Protein AF-A0A831P2I8-F1 (afdb_monomer_lite)

Foldseek 3Di:
DPPVQPLAPVPDDLVPDLQAVCVVPQVSLVVQCVVVVHDSVPSHDPGCVVVPSDDVPPVVVVDPPPDPPDDAQKDKAKAKAWFFPPDDPVLLFVLLQVQLVVDPQWDPVVPKDKDQPDDDPGTGIIIIIIMGNHPVCNVVSNVSSVVSSVVSCVVVVTDGTDDDDDDDDDDDPPPPPDD

pLDDT: mean 77.18, std 16.15, range [36.84, 94.88]

Radius of gyration: 32.89 Å; chains: 1; bounding box: 74×51×95 Å

Secondary structure (DSSP, 8-state):
--GGG---TTSS-GGG-HHHHTTT-HHHHHHHHHHHT--TTTSS--TGGGGTT--S-HHHHSS----SSSS-S-EEEEEEEEE-TTS-HHHHHHHHHHHHHTSTTB-SSSPPEEEEEEE-SS-EEEEEEEEES-GGGHHHHHHHHHHHHHHHHHHTT-PPPP-----------------

Structure (mmCIF, N/CA/C/O backbone):
data_AF-A0A831P2I8-F1
#
_entry.id   AF-A0A831P2I8-F1
#
loop_
_atom_site.group_PDB
_atom_site.id
_atom_site.type_symbol
_atom_site.label_atom_id
_atom_site.label_alt_id
_atom_site.label_comp_id
_atom_site.label_asym_id
_atom_site.label_entity_id
_atom_site.label_seq_id
_atom_site.pdbx_PDB_ins_code
_atom_site.Cartn_x
_atom_site.Cartn_y
_atom_site.Cartn_z
_atom_site.occupancy
_atom_site.B_iso_or_equiv
_atom_site.auth_seq_id
_atom_site.auth_comp_id
_atom_site.auth_asym_id
_atom_site.auth_atom_id
_atom_site.pdbx_PDB_model_num
ATOM 1 N N . MET A 1 1 ? 28.952 4.781 -34.053 1.00 45.41 1 MET A N 1
ATOM 2 C CA . MET A 1 1 ? 29.489 5.495 -32.873 1.00 45.41 1 MET A CA 1
ATOM 3 C C . MET A 1 1 ? 29.737 4.460 -31.783 1.00 45.41 1 MET A C 1
ATOM 5 O O . MET A 1 1 ? 28.776 3.875 -31.303 1.00 45.41 1 MET A O 1
ATOM 9 N N . ASN A 1 2 ? 30.998 4.122 -31.490 1.00 36.84 2 ASN A N 1
ATOM 10 C CA . ASN A 1 2 ? 31.327 3.097 -30.494 1.00 36.84 2 ASN A CA 1
ATOM 11 C C . ASN A 1 2 ? 31.387 3.745 -29.104 1.00 36.84 2 ASN A C 1
ATOM 13 O O . ASN A 1 2 ? 32.352 4.432 -28.773 1.00 36.84 2 ASN A O 1
ATOM 17 N N . TYR A 1 3 ? 30.332 3.550 -28.315 1.00 42.53 3 TYR A N 1
ATOM 18 C CA . TYR A 1 3 ? 30.180 4.194 -27.011 1.00 42.53 3 TYR A CA 1
ATOM 19 C C . TYR A 1 3 ? 31.225 3.751 -25.974 1.00 42.53 3 TYR A C 1
ATOM 21 O O . TYR A 1 3 ? 31.453 4.473 -25.010 1.00 42.53 3 TYR A O 1
ATOM 29 N N . LEU A 1 4 ? 31.908 2.619 -26.190 1.00 38.75 4 LEU A N 1
A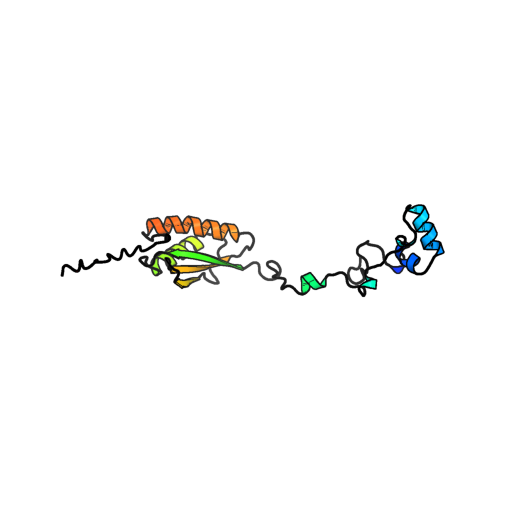TOM 30 C CA . LEU A 1 4 ? 32.943 2.096 -25.287 1.00 38.75 4 LEU A CA 1
ATOM 31 C C . LEU A 1 4 ? 34.273 2.867 -25.360 1.00 38.75 4 LEU A C 1
ATOM 33 O O . LEU A 1 4 ? 35.107 2.728 -24.471 1.00 38.75 4 LEU A O 1
ATOM 37 N N . HIS A 1 5 ? 34.471 3.689 -26.394 1.00 44.78 5 HIS A N 1
ATOM 38 C CA . HIS A 1 5 ? 35.691 4.484 -26.588 1.00 44.78 5 HIS A CA 1
ATOM 39 C C . HIS A 1 5 ? 35.430 5.999 -26.623 1.00 44.78 5 HIS A C 1
ATOM 41 O O . HIS A 1 5 ? 36.313 6.776 -26.994 1.00 44.78 5 HIS A O 1
ATOM 47 N N . LEU A 1 6 ? 34.232 6.443 -26.226 1.00 48.06 6 LEU A N 1
ATOM 48 C CA . LEU A 1 6 ? 33.929 7.865 -26.061 1.00 48.06 6 LEU A CA 1
ATOM 49 C C . LEU A 1 6 ? 34.751 8.427 -24.898 1.00 48.06 6 LEU A C 1
ATOM 51 O O . LEU A 1 6 ? 34.505 8.122 -23.736 1.00 48.06 6 LEU A O 1
ATOM 55 N N . THR A 1 7 ? 35.740 9.256 -25.223 1.00 49.84 7 THR A N 1
ATOM 56 C CA . THR A 1 7 ? 36.643 9.876 -24.239 1.00 49.84 7 THR A CA 1
ATOM 57 C C . THR A 1 7 ? 36.356 11.361 -24.007 1.00 49.84 7 THR A C 1
ATOM 59 O O . THR A 1 7 ? 37.069 11.998 -23.230 1.00 49.84 7 THR A O 1
ATOM 62 N N . SER A 1 8 ? 35.314 11.928 -24.634 1.00 52.47 8 SER A N 1
ATOM 63 C CA . SER A 1 8 ? 34.944 13.336 -24.454 1.00 52.47 8 SER A CA 1
ATOM 64 C C . SER A 1 8 ? 33.423 13.585 -24.556 1.00 52.47 8 SER A C 1
ATOM 66 O O . SER A 1 8 ? 32.740 12.945 -25.358 1.00 52.47 8 SER A O 1
ATOM 68 N N . PRO A 1 9 ? 32.874 14.536 -23.773 1.00 55.00 9 PRO A N 1
ATOM 69 C CA . PRO A 1 9 ? 31.469 14.952 -23.858 1.00 55.00 9 PRO A CA 1
ATOM 70 C C . PRO A 1 9 ? 31.169 15.840 -25.079 1.00 55.00 9 PRO A C 1
ATOM 72 O O . PRO A 1 9 ? 30.007 16.069 -25.395 1.00 55.00 9 PRO A O 1
ATOM 75 N N . CYS A 1 10 ? 32.197 16.344 -25.772 1.00 60.03 10 CYS A N 1
ATOM 76 C CA . CYS A 1 10 ? 32.067 17.255 -26.913 1.00 60.03 10 CYS A CA 1
ATOM 77 C C . CYS A 1 10 ? 31.973 16.548 -28.278 1.00 60.03 10 CYS A C 1
ATOM 79 O O . CYS A 1 10 ? 31.899 17.221 -29.302 1.00 60.03 10 CYS A O 1
ATOM 81 N N . GLY A 1 11 ? 31.968 15.209 -28.312 1.00 59.56 11 GLY A N 1
ATOM 82 C CA . GLY A 1 11 ? 31.702 14.429 -29.527 1.00 59.56 11 GLY A CA 1
ATOM 83 C C . GLY A 1 11 ? 32.874 14.295 -30.509 1.00 59.56 11 GLY A C 1
ATOM 84 O O . GLY A 1 11 ? 32.703 13.664 -31.549 1.00 59.56 11 GLY A O 1
ATOM 85 N N . LEU A 1 12 ? 34.054 14.829 -30.177 1.00 61.38 12 LEU A N 1
ATOM 86 C CA . LEU A 1 12 ? 35.298 14.662 -30.941 1.00 61.38 12 LEU A CA 1
ATOM 87 C C . LEU A 1 12 ? 36.290 13.792 -30.165 1.00 61.38 12 LEU A C 1
ATOM 89 O O . LEU A 1 12 ? 36.412 13.913 -28.942 1.00 61.38 12 LEU A O 1
ATOM 93 N N . ASP A 1 13 ? 37.029 12.932 -30.859 1.00 62.84 13 ASP A N 1
ATOM 94 C CA . ASP A 1 13 ? 38.133 12.210 -30.240 1.00 62.84 13 ASP A CA 1
ATOM 95 C C . ASP A 1 13 ? 39.225 13.203 -29.807 1.00 62.84 13 ASP A C 1
ATOM 97 O O . ASP A 1 13 ? 39.569 14.143 -30.525 1.00 62.84 13 ASP A O 1
ATOM 101 N N . CYS A 1 14 ? 39.760 13.031 -28.595 1.00 65.19 14 CYS A N 1
ATOM 102 C CA . CYS A 1 14 ? 40.733 13.980 -28.045 1.00 65.19 14 CYS A CA 1
ATOM 103 C C . CYS A 1 14 ? 41.994 14.106 -28.917 1.00 65.19 14 CYS A C 1
ATOM 105 O O . CYS A 1 14 ? 42.621 15.159 -28.909 1.00 65.19 14 CYS A O 1
ATOM 107 N N . PHE A 1 15 ? 42.357 13.063 -29.669 1.00 62.84 15 PHE A N 1
ATOM 108 C CA . PHE A 1 15 ? 43.557 13.038 -30.508 1.00 62.84 15 PHE A CA 1
ATOM 109 C C . PHE A 1 15 ? 43.453 13.949 -31.735 1.00 62.84 15 PHE A C 1
ATOM 111 O O . PHE A 1 15 ? 44.468 14.501 -32.146 1.00 62.84 15 PHE A O 1
ATOM 118 N N . ASN A 1 16 ? 42.247 14.181 -32.254 1.00 68.19 16 ASN A N 1
ATOM 119 C CA . ASN A 1 16 ? 42.006 15.111 -33.358 1.00 68.19 16 ASN A CA 1
ATOM 120 C C . ASN A 1 16 ? 41.476 16.482 -32.917 1.00 68.19 16 ASN A C 1
ATOM 122 O O . ASN A 1 16 ? 41.214 17.338 -33.760 1.00 68.19 16 ASN A O 1
ATOM 126 N N . CYS A 1 17 ? 41.291 16.728 -31.617 1.00 71.62 17 CYS A N 1
ATOM 127 C CA . CYS A 1 17 ? 40.730 17.989 -31.140 1.00 71.62 17 CYS A CA 1
ATOM 128 C C . CYS A 1 17 ? 41.794 19.109 -31.112 1.00 71.62 17 CYS A C 1
ATOM 130 O O . CYS A 1 17 ? 42.733 19.028 -30.311 1.00 71.62 17 CYS A O 1
ATOM 132 N N . PRO A 1 18 ? 41.625 20.214 -31.870 1.00 72.12 18 PRO A N 1
ATOM 133 C CA . PRO A 1 18 ? 42.587 21.322 -31.880 1.00 72.12 18 PRO A CA 1
ATOM 134 C C . PRO A 1 18 ? 42.777 21.961 -30.499 1.00 72.12 18 PRO A C 1
ATOM 136 O O . PRO A 1 18 ? 43.890 22.317 -30.126 1.00 72.12 18 PRO A O 1
ATOM 139 N N . MET A 1 19 ? 41.705 22.034 -29.700 1.00 73.44 19 MET A N 1
ATOM 140 C CA . MET A 1 19 ? 41.747 22.570 -28.334 1.00 73.44 19 MET A CA 1
ATOM 141 C C . MET A 1 19 ? 42.546 21.678 -27.374 1.00 73.44 19 MET A C 1
ATOM 143 O O . MET A 1 19 ? 43.135 22.187 -26.424 1.00 73.44 19 MET A O 1
ATOM 147 N N . TYR A 1 20 ? 42.568 20.357 -27.585 1.00 73.69 20 TYR A N 1
ATOM 148 C CA . TYR A 1 20 ? 43.373 19.434 -26.776 1.00 73.69 20 TYR A CA 1
ATOM 149 C C . TYR A 1 20 ? 44.845 19.470 -27.191 1.00 73.69 20 TYR A C 1
ATOM 151 O O . TYR A 1 20 ? 45.721 19.592 -26.336 1.00 73.69 20 TYR A O 1
ATOM 159 N N . LEU A 1 21 ? 45.120 19.422 -28.498 1.00 75.56 21 LEU A N 1
ATOM 160 C CA . LEU A 1 21 ? 46.481 19.474 -29.043 1.00 75.56 21 LEU A CA 1
ATOM 161 C C . LEU A 1 21 ? 47.195 20.783 -28.687 1.00 75.56 21 LEU A C 1
ATOM 163 O O . LEU A 1 21 ? 48.394 20.784 -28.409 1.00 75.56 21 LEU A O 1
ATOM 167 N N . ALA A 1 22 ? 46.433 21.872 -28.560 1.00 78.31 22 ALA A N 1
ATOM 168 C CA . ALA A 1 22 ? 46.926 23.149 -28.067 1.00 78.31 22 ALA A CA 1
ATOM 169 C C . ALA A 1 22 ? 47.570 23.042 -26.671 1.00 78.31 22 ALA A C 1
ATOM 171 O O . ALA A 1 22 ? 48.408 23.864 -26.331 1.00 78.31 22 ALA A O 1
ATOM 172 N N . LYS A 1 23 ? 47.287 22.011 -25.855 1.00 75.06 23 LYS A N 1
ATOM 173 C CA . LYS A 1 23 ? 47.968 21.828 -24.560 1.00 75.06 23 LYS A CA 1
ATOM 174 C C . LYS A 1 23 ? 49.499 21.755 -24.688 1.00 75.06 23 LYS A C 1
ATOM 176 O O . LYS A 1 23 ? 50.210 22.261 -23.817 1.00 75.06 23 LYS A O 1
ATOM 181 N N . ASN A 1 24 ? 49.987 21.129 -25.754 1.00 76.44 24 ASN A N 1
ATOM 182 C CA . ASN A 1 24 ? 51.413 20.879 -25.964 1.00 76.44 24 ASN A CA 1
ATOM 183 C C . ASN A 1 24 ? 52.016 21.771 -27.063 1.00 76.44 24 ASN A C 1
ATOM 185 O O . ASN A 1 24 ? 53.234 21.820 -27.186 1.00 76.44 24 ASN A O 1
ATOM 189 N N . ASP A 1 25 ? 51.186 22.488 -27.829 1.00 82.69 25 ASP A N 1
ATOM 190 C CA . ASP A 1 25 ? 51.614 23.356 -28.930 1.00 82.69 25 ASP A CA 1
ATOM 191 C C . ASP A 1 25 ? 51.201 24.819 -28.685 1.00 82.69 25 ASP A C 1
ATOM 193 O O . ASP A 1 25 ? 50.030 25.207 -28.760 1.00 82.69 25 ASP A O 1
ATOM 197 N N . GLU A 1 26 ? 52.195 25.657 -28.392 1.00 82.56 26 GLU A N 1
ATOM 198 C CA . GLU A 1 26 ? 52.012 27.077 -28.095 1.00 82.56 26 GLU A CA 1
ATOM 199 C C . GLU A 1 26 ? 51.658 27.927 -29.330 1.00 82.56 26 GLU A C 1
ATOM 201 O O . GLU A 1 26 ? 50.952 28.942 -29.212 1.00 82.56 26 GLU A O 1
ATOM 206 N N . ALA A 1 27 ? 52.087 27.505 -30.522 1.00 84.19 27 ALA A N 1
ATOM 207 C CA . ALA A 1 27 ? 51.730 28.170 -31.770 1.00 84.19 27 ALA A CA 1
ATOM 208 C C . ALA A 1 27 ? 50.249 27.933 -32.090 1.00 84.19 27 ALA A C 1
ATOM 210 O O . ALA A 1 27 ? 49.534 28.864 -32.477 1.00 84.19 27 ALA A O 1
ATOM 211 N N . LEU A 1 28 ? 49.764 26.712 -31.843 1.00 81.12 28 LEU A N 1
ATOM 212 C CA . LEU A 1 28 ? 48.355 26.365 -31.997 1.00 81.12 28 LEU A CA 1
ATOM 213 C C . LEU A 1 28 ? 47.470 27.114 -30.983 1.00 81.12 28 LEU A C 1
ATOM 215 O O . LEU A 1 28 ? 46.444 27.669 -31.376 1.00 81.12 28 LEU A O 1
ATOM 219 N N . ARG A 1 29 ? 47.904 27.239 -29.717 1.00 80.56 29 ARG A N 1
ATOM 220 C CA . ARG A 1 29 ? 47.219 28.068 -28.696 1.00 80.56 29 ARG A CA 1
ATOM 221 C C . ARG A 1 29 ? 47.036 29.511 -29.138 1.00 80.56 29 ARG A C 1
ATOM 223 O O . ARG A 1 29 ? 45.957 30.070 -28.984 1.00 80.56 29 ARG A O 1
ATOM 230 N N . SER A 1 30 ? 48.092 30.112 -29.679 1.00 82.81 30 SER A N 1
ATOM 231 C CA . SER A 1 30 ? 48.081 31.523 -30.079 1.00 82.81 30 SER A CA 1
ATOM 232 C C . SER A 1 30 ? 47.124 31.765 -31.251 1.00 82.81 30 SER A C 1
ATOM 234 O O . SER A 1 30 ? 46.371 32.736 -31.234 1.00 82.81 30 SER A O 1
ATOM 236 N N . LYS A 1 31 ? 47.083 30.843 -32.224 1.00 84.75 31 LYS A N 1
ATOM 237 C CA . LYS A 1 31 ? 46.131 30.896 -33.348 1.00 84.75 31 LYS A CA 1
ATOM 238 C C . LYS A 1 31 ? 44.681 30.738 -32.890 1.00 84.75 31 LYS A C 1
ATOM 240 O O . LYS A 1 31 ? 43.811 31.470 -33.345 1.00 84.75 31 LYS A O 1
ATOM 245 N N . ILE A 1 32 ? 44.419 29.805 -31.978 1.00 78.94 32 ILE A N 1
ATOM 246 C CA . ILE A 1 32 ? 43.077 29.576 -31.426 1.00 78.94 32 ILE A CA 1
ATOM 247 C C . ILE A 1 32 ? 42.608 30.787 -30.611 1.00 78.94 32 ILE A C 1
ATOM 249 O O . ILE A 1 32 ? 41.476 31.231 -30.787 1.00 78.94 32 ILE A O 1
ATOM 253 N N . ALA A 1 33 ? 43.480 31.344 -29.767 1.00 82.81 33 ALA A N 1
ATOM 254 C CA . ALA A 1 33 ? 43.198 32.533 -28.966 1.00 82.81 33 ALA A CA 1
ATOM 255 C C . ALA A 1 33 ? 42.800 33.730 -29.842 1.00 82.81 33 ALA A C 1
ATOM 257 O O . ALA A 1 33 ? 41.790 34.379 -29.581 1.00 82.81 33 ALA A O 1
ATOM 258 N N . GLN A 1 34 ? 43.548 33.972 -30.925 1.00 82.56 34 GLN A N 1
ATOM 259 C CA . GLN A 1 34 ? 43.246 35.034 -31.888 1.00 82.56 34 GLN A CA 1
ATOM 260 C C . GLN A 1 34 ? 41.935 34.784 -32.640 1.00 82.56 34 GLN A C 1
ATOM 262 O O . GLN A 1 34 ? 41.118 35.694 -32.746 1.00 82.56 34 GLN A O 1
ATOM 267 N N . ASN A 1 35 ? 41.704 33.557 -33.117 1.00 83.25 35 ASN A N 1
ATOM 268 C CA . ASN A 1 35 ? 40.504 33.221 -33.888 1.00 83.25 35 ASN A CA 1
ATOM 269 C C . ASN A 1 35 ? 39.213 33.282 -33.059 1.00 83.25 35 ASN A C 1
ATOM 271 O O . ASN A 1 35 ? 38.160 33.607 -33.597 1.00 83.25 35 ASN A O 1
ATOM 275 N N . LEU A 1 36 ? 39.282 32.944 -31.769 1.00 75.75 36 LEU A N 1
ATOM 276 C CA . LEU A 1 36 ? 38.125 32.915 -30.868 1.00 75.75 36 LEU A CA 1
ATOM 277 C C . LEU A 1 36 ? 37.999 34.173 -29.994 1.00 75.75 36 LEU A C 1
ATOM 279 O O . LEU A 1 36 ? 37.021 34.295 -29.263 1.00 75.75 36 LEU A O 1
ATOM 283 N N . GLY A 1 37 ? 38.968 35.095 -30.044 1.00 75.06 37 GLY A N 1
ATOM 284 C CA . GLY A 1 37 ? 38.969 36.315 -29.228 1.00 75.06 37 GLY A CA 1
ATOM 285 C C . GLY A 1 37 ? 39.061 36.053 -27.720 1.00 75.06 37 GLY A C 1
ATOM 286 O O . GLY A 1 37 ? 38.584 36.857 -26.923 1.00 75.06 37 GLY A O 1
ATOM 287 N N . ILE A 1 38 ? 39.644 34.921 -27.322 1.00 78.06 38 ILE A N 1
ATOM 288 C CA . ILE A 1 38 ? 39.798 34.501 -25.923 1.00 78.06 38 ILE A CA 1
ATOM 289 C C . ILE A 1 38 ? 41.259 34.638 -25.485 1.00 78.06 38 ILE A C 1
ATOM 291 O O . ILE A 1 38 ? 42.164 34.508 -26.314 1.00 78.06 38 ILE A O 1
ATOM 295 N N . PRO A 1 39 ? 41.530 34.880 -24.193 1.00 77.69 39 PRO A N 1
ATOM 296 C CA . PRO A 1 39 ? 42.900 34.987 -23.716 1.00 77.69 39 PRO A CA 1
ATOM 297 C C . PRO A 1 39 ? 43.632 33.632 -23.828 1.00 77.69 39 PRO A C 1
ATOM 299 O O . PRO A 1 39 ? 43.028 32.554 -23.797 1.00 77.69 39 PRO A O 1
ATOM 302 N N . LYS A 1 40 ? 44.956 33.685 -24.041 1.00 76.12 40 LYS A N 1
ATOM 303 C CA . LYS A 1 40 ? 45.802 32.526 -24.409 1.00 76.12 40 LYS A CA 1
ATOM 304 C C . LYS A 1 40 ? 45.782 31.405 -23.360 1.00 76.12 40 LYS A C 1
ATOM 306 O O . LYS A 1 40 ? 45.938 30.233 -23.697 1.00 76.12 40 LYS A O 1
ATOM 311 N N . ASP A 1 41 ? 45.570 31.762 -22.103 1.00 75.69 41 ASP A N 1
ATOM 312 C CA . ASP A 1 41 ? 45.431 30.872 -20.950 1.00 75.69 41 ASP A CA 1
ATOM 313 C C . ASP A 1 41 ? 44.133 30.044 -20.971 1.00 75.69 41 ASP A C 1
ATOM 315 O O . ASP A 1 41 ? 44.124 28.916 -20.474 1.00 75.69 41 ASP A O 1
ATOM 319 N N . ALA A 1 42 ? 43.073 30.557 -21.602 1.00 72.81 42 ALA A N 1
ATOM 320 C CA . ALA A 1 42 ? 41.795 29.871 -21.799 1.00 72.81 42 ALA A CA 1
ATOM 321 C C . ALA A 1 42 ? 41.701 29.115 -23.143 1.00 72.81 42 ALA A C 1
ATOM 323 O O . ALA A 1 42 ? 40.774 28.333 -23.354 1.00 72.81 42 ALA A O 1
ATOM 324 N N . ALA A 1 43 ? 42.668 29.302 -24.048 1.00 74.19 43 ALA A N 1
ATOM 325 C CA . ALA A 1 43 ? 42.662 28.772 -25.417 1.00 74.19 43 ALA A CA 1
ATOM 326 C C . ALA A 1 43 ? 43.104 27.297 -25.545 1.00 74.19 43 ALA A C 1
ATOM 328 O O . ALA A 1 43 ? 43.660 26.888 -26.566 1.00 74.19 43 ALA A O 1
ATOM 329 N N . TRP A 1 44 ? 42.891 26.485 -24.507 1.00 73.00 44 TRP A N 1
ATOM 330 C CA . TRP A 1 44 ? 43.183 25.051 -24.522 1.00 73.00 44 TRP A CA 1
ATOM 331 C C . TRP A 1 44 ? 42.217 24.269 -23.628 1.00 73.00 44 TRP A C 1
ATOM 333 O O . TRP A 1 44 ? 41.727 24.749 -22.607 1.00 73.00 44 TRP A O 1
ATOM 343 N N . CYS A 1 45 ? 41.923 23.036 -24.030 1.00 71.44 45 CYS A N 1
ATOM 344 C CA . CYS A 1 45 ? 41.033 22.149 -23.302 1.00 71.44 45 CYS A CA 1
ATOM 345 C C . CYS A 1 45 ? 41.761 21.547 -22.094 1.00 71.44 45 CYS A C 1
ATOM 347 O O . CYS A 1 45 ? 42.765 20.850 -22.245 1.00 71.44 45 CYS A O 1
ATOM 349 N N . LYS A 1 46 ? 41.202 21.750 -20.899 1.00 65.38 46 LYS A N 1
ATOM 350 C CA . LYS A 1 46 ? 41.641 21.076 -19.665 1.00 65.38 46 LYS A CA 1
ATOM 351 C C . LYS A 1 46 ? 41.292 19.576 -19.654 1.00 65.38 46 LYS A C 1
ATOM 353 O O . LYS A 1 46 ? 42.006 18.767 -19.069 1.00 65.38 46 LYS A O 1
ATOM 358 N N . GLY A 1 47 ? 40.276 19.185 -20.431 1.00 65.12 47 GLY A N 1
ATOM 359 C CA . GLY A 1 47 ? 39.876 17.800 -20.699 1.00 65.12 47 GLY A CA 1
ATOM 360 C C . GLY A 1 47 ? 39.326 17.045 -19.482 1.00 65.12 47 GLY A 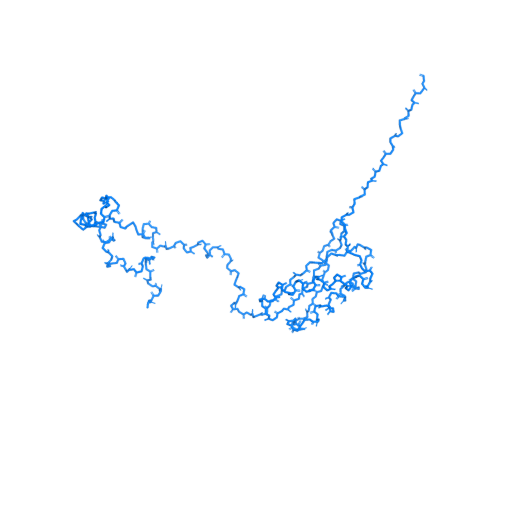C 1
ATOM 361 O O . GLY A 1 47 ? 39.553 17.410 -18.337 1.00 65.12 47 GLY A O 1
ATOM 362 N N . CYS A 1 48 ? 38.654 15.911 -19.713 1.00 56.19 48 CYS A N 1
ATOM 363 C CA . CYS A 1 48 ? 38.325 14.963 -18.636 1.00 56.19 48 CYS A CA 1
ATOM 364 C C . CYS A 1 48 ? 39.570 14.224 -18.100 1.00 56.19 48 CYS A C 1
ATOM 366 O O . CYS A 1 48 ? 39.497 13.568 -17.066 1.00 56.19 48 CYS A O 1
ATOM 368 N N . ARG A 1 49 ? 40.725 14.302 -18.783 1.00 50.62 49 ARG A N 1
ATOM 369 C CA . ARG A 1 49 ? 41.981 13.644 -18.366 1.00 50.62 49 ARG A CA 1
ATOM 370 C C . ARG A 1 49 ? 42.697 14.325 -17.204 1.00 50.62 49 ARG A C 1
ATOM 372 O O . ARG A 1 49 ? 43.432 13.639 -16.507 1.00 50.62 49 ARG A O 1
ATOM 379 N N . GLU A 1 50 ? 42.451 15.609 -16.946 1.00 49.62 50 GLU A N 1
ATOM 380 C CA . GLU A 1 50 ? 42.876 16.231 -15.681 1.00 49.62 50 GLU A CA 1
ATOM 381 C C . GLU A 1 50 ? 42.129 15.602 -14.481 1.00 49.62 50 GLU A C 1
ATOM 383 O O . GLU A 1 50 ? 42.648 15.560 -13.373 1.00 49.62 50 GLU A O 1
ATOM 388 N N . HIS A 1 51 ? 40.979 14.962 -14.745 1.00 51.88 51 HIS A N 1
ATOM 389 C CA . HIS A 1 51 ? 40.232 14.086 -13.834 1.00 51.88 51 HIS A CA 1
ATOM 390 C C . HIS A 1 51 ? 40.394 12.582 -14.156 1.00 51.88 51 HIS A C 1
ATOM 392 O O . HIS A 1 51 ? 39.480 11.786 -13.928 1.00 51.88 51 HIS A O 1
ATOM 398 N N . GLY A 1 52 ? 41.525 12.170 -14.743 1.00 53.78 52 GLY A N 1
ATOM 399 C CA . GLY A 1 52 ? 41.835 10.754 -14.993 1.00 53.78 52 GLY A CA 1
ATOM 400 C C . GLY A 1 52 ? 41.030 10.080 -16.112 1.00 53.78 52 GLY A C 1
ATOM 401 O O . GLY A 1 52 ? 41.023 8.859 -16.210 1.00 53.78 52 GLY A O 1
ATOM 402 N N . GLY A 1 53 ? 40.349 10.841 -16.974 1.00 52.78 53 GLY A N 1
ATOM 403 C CA . GLY A 1 53 ? 39.554 10.293 -18.080 1.00 52.78 53 GLY A CA 1
ATOM 404 C C . GLY A 1 53 ? 38.164 9.820 -17.657 1.00 52.78 53 GLY A C 1
ATOM 405 O O . GLY A 1 53 ? 37.425 9.273 -18.470 1.00 52.78 53 GLY A O 1
ATOM 406 N N . THR A 1 54 ? 37.784 10.067 -16.407 1.00 46.31 54 THR A N 1
ATOM 407 C CA . THR A 1 54 ? 36.464 9.741 -15.882 1.00 46.31 54 THR A CA 1
ATOM 408 C C . THR A 1 54 ? 35.504 10.901 -16.120 1.00 46.31 54 THR A C 1
ATOM 410 O O . THR A 1 54 ? 35.646 11.979 -15.546 1.00 46.31 54 THR A O 1
ATOM 413 N N . ILE A 1 55 ? 34.478 10.668 -16.940 1.00 50.69 55 ILE A N 1
ATOM 414 C CA . ILE A 1 55 ? 33.210 11.398 -16.814 1.00 50.69 55 ILE A CA 1
ATOM 415 C C . ILE A 1 55 ? 32.736 11.144 -15.370 1.00 50.69 55 ILE A C 1
ATOM 417 O O . ILE A 1 55 ? 32.880 10.003 -14.918 1.00 50.69 55 ILE A O 1
ATOM 421 N N . PRO A 1 56 ? 32.209 12.130 -14.617 1.00 45.41 56 PRO A N 1
ATOM 422 C CA . PRO A 1 56 ? 31.594 11.905 -13.306 1.00 45.41 56 PRO A CA 1
ATOM 423 C C . PRO A 1 56 ? 30.307 11.067 -13.450 1.00 45.41 56 PRO A C 1
ATOM 425 O O . PRO A 1 56 ? 29.192 11.516 -13.232 1.00 45.41 56 PRO A O 1
ATOM 428 N N . TYR A 1 57 ? 30.482 9.813 -13.852 1.00 49.44 57 TYR A N 1
ATOM 429 C CA . TYR A 1 57 ? 29.498 8.751 -13.990 1.00 49.44 57 TYR A CA 1
ATOM 430 C C . TYR A 1 57 ? 29.353 7.980 -12.664 1.00 49.44 57 TYR A C 1
ATOM 432 O O . TYR A 1 57 ? 28.382 7.262 -12.437 1.00 49.44 57 TYR A O 1
ATOM 440 N N . ASN A 1 58 ? 30.303 8.174 -11.741 1.00 50.84 58 ASN A N 1
ATOM 441 C CA . ASN A 1 58 ? 30.393 7.433 -10.486 1.00 50.84 58 ASN A CA 1
ATOM 442 C C . ASN A 1 58 ? 29.398 7.880 -9.403 1.00 50.84 58 ASN A C 1
ATOM 444 O O . ASN A 1 58 ? 29.177 7.138 -8.458 1.00 50.84 58 ASN A O 1
ATOM 448 N N . GLU A 1 59 ? 28.781 9.058 -9.501 1.00 53.81 59 GLU A N 1
ATOM 449 C CA . GLU A 1 59 ? 27.723 9.462 -8.555 1.00 53.81 59 GLU A CA 1
ATOM 450 C C . GLU A 1 59 ? 26.426 8.675 -8.781 1.00 53.81 59 GLU A C 1
ATOM 452 O O . GLU A 1 59 ? 25.756 8.294 -7.825 1.00 53.81 59 GLU A O 1
ATOM 457 N N . ILE A 1 60 ? 26.091 8.391 -10.043 1.00 53.38 60 ILE A N 1
ATOM 458 C CA . ILE A 1 60 ? 24.853 7.695 -10.412 1.00 53.38 60 ILE A CA 1
ATOM 459 C C . ILE A 1 60 ? 24.965 6.192 -10.113 1.00 53.38 60 ILE A C 1
ATOM 461 O O . ILE A 1 60 ? 23.997 5.604 -9.649 1.00 53.38 60 ILE A O 1
ATOM 465 N N . MET A 1 61 ? 26.146 5.585 -10.297 1.00 50.78 61 MET A N 1
ATOM 466 C CA . MET A 1 61 ? 26.397 4.170 -9.966 1.00 50.78 61 MET A CA 1
ATOM 467 C C . MET A 1 61 ? 26.662 3.888 -8.480 1.00 50.78 61 MET A C 1
ATOM 469 O O . MET A 1 61 ? 26.494 2.753 -8.047 1.00 50.78 61 MET A O 1
ATOM 473 N N . LYS A 1 62 ? 27.077 4.886 -7.686 1.00 51.00 62 LYS A N 1
ATOM 474 C CA . LYS A 1 62 ? 27.184 4.746 -6.218 1.00 51.00 62 LYS A CA 1
ATOM 475 C C . LYS A 1 62 ? 25.826 4.742 -5.522 1.00 51.00 62 LYS A C 1
ATOM 477 O O . LYS A 1 62 ? 25.745 4.395 -4.348 1.00 51.00 62 LYS A O 1
ATOM 482 N N . ARG A 1 63 ? 24.781 5.193 -6.214 1.00 50.97 63 ARG A N 1
ATOM 483 C CA . ARG A 1 63 ? 23.407 5.147 -5.727 1.00 50.97 63 ARG A CA 1
ATOM 484 C C . ARG A 1 63 ? 22.793 3.839 -6.191 1.00 50.97 63 ARG A C 1
ATOM 486 O O . ARG A 1 63 ? 23.018 3.420 -7.323 1.00 50.97 63 ARG A O 1
ATOM 493 N N . ASP A 1 64 ? 21.990 3.224 -5.334 1.00 51.53 64 ASP A N 1
ATOM 494 C CA . ASP A 1 64 ? 21.175 2.085 -5.736 1.00 51.53 64 ASP A CA 1
ATOM 495 C C . ASP A 1 64 ? 20.243 2.524 -6.873 1.00 51.53 64 ASP A C 1
ATOM 497 O O . ASP A 1 64 ? 19.269 3.254 -6.667 1.00 51.53 64 ASP A O 1
ATOM 501 N N . ILE A 1 65 ? 20.553 2.108 -8.101 1.00 57.62 65 ILE A N 1
ATOM 502 C CA . ILE A 1 65 ? 19.673 2.324 -9.248 1.00 57.62 65 ILE A CA 1
ATOM 503 C C . ILE A 1 65 ? 18.555 1.288 -9.141 1.00 57.62 65 ILE A C 1
ATOM 505 O O . ILE A 1 65 ? 18.673 0.156 -9.612 1.00 57.62 65 ILE A O 1
ATOM 509 N N . ILE A 1 66 ? 17.450 1.672 -8.500 1.00 57.03 66 ILE A N 1
ATOM 510 C CA . ILE A 1 66 ? 16.245 0.843 -8.442 1.00 57.03 66 ILE A CA 1
ATOM 511 C C . ILE A 1 66 ? 15.573 0.902 -9.815 1.00 57.03 66 ILE A C 1
ATOM 513 O O . ILE A 1 66 ? 14.844 1.836 -10.151 1.00 57.03 66 ILE A O 1
ATOM 517 N N . ASN A 1 67 ? 15.851 -0.102 -10.640 1.00 52.97 67 ASN A N 1
ATOM 518 C CA . ASN A 1 67 ? 15.278 -0.203 -11.968 1.00 52.97 67 ASN A CA 1
ATOM 519 C C . ASN A 1 67 ? 13.857 -0.781 -11.888 1.00 52.97 67 ASN A C 1
ATOM 521 O O . ASN A 1 67 ? 13.660 -1.982 -11.715 1.00 52.97 67 ASN A O 1
ATOM 525 N N . HIS A 1 68 ? 12.858 0.088 -12.023 1.00 54.09 68 HIS A N 1
ATOM 526 C CA . HIS A 1 68 ? 11.441 -0.278 -11.966 1.00 54.09 68 HIS A CA 1
ATOM 527 C C . HIS A 1 68 ? 10.899 -0.907 -13.265 1.00 54.09 68 HIS A C 1
ATOM 529 O O . HIS A 1 68 ? 9.709 -1.205 -13.336 1.00 54.09 68 HIS A O 1
ATOM 535 N N . THR A 1 69 ? 11.736 -1.093 -14.293 1.00 55.09 69 THR A N 1
ATOM 536 C CA . THR A 1 69 ? 11.276 -1.381 -15.666 1.00 55.09 69 THR A CA 1
ATOM 537 C C . THR A 1 69 ? 11.888 -2.606 -16.343 1.00 55.09 69 THR A C 1
ATOM 539 O O . THR A 1 69 ? 11.336 -3.055 -17.343 1.00 55.09 69 THR A O 1
ATOM 542 N N . THR A 1 70 ? 13.005 -3.159 -15.860 1.00 49.44 70 THR A N 1
ATOM 543 C CA . THR A 1 70 ? 13.842 -4.025 -16.720 1.00 49.44 70 THR A CA 1
ATOM 544 C C . THR A 1 70 ? 13.619 -5.538 -16.605 1.00 49.44 70 THR A C 1
ATOM 546 O O . THR A 1 70 ? 14.040 -6.237 -17.518 1.00 49.44 70 THR A O 1
ATOM 549 N N . ILE A 1 71 ? 12.956 -6.085 -15.572 1.00 55.06 71 ILE A N 1
ATOM 550 C CA . ILE A 1 71 ? 12.934 -7.561 -15.385 1.00 55.06 71 ILE A CA 1
ATOM 551 C C . ILE A 1 71 ? 11.527 -8.162 -15.230 1.00 55.06 71 ILE A C 1
ATOM 553 O O . ILE A 1 71 ? 11.253 -9.208 -15.809 1.00 55.06 71 ILE A O 1
ATOM 557 N N . THR A 1 72 ? 10.595 -7.500 -14.545 1.00 59.78 72 THR A N 1
ATOM 558 C CA . THR A 1 72 ? 9.212 -7.987 -14.399 1.00 59.78 72 THR A CA 1
ATOM 559 C C . THR A 1 72 ? 8.234 -6.823 -14.493 1.00 59.78 72 THR A C 1
ATOM 561 O O . THR A 1 72 ? 8.402 -5.811 -13.818 1.00 59.78 72 THR A O 1
ATOM 564 N N . LYS A 1 73 ? 7.191 -6.963 -15.323 1.00 71.62 73 LYS A N 1
ATOM 565 C CA . LYS A 1 73 ? 6.076 -5.996 -15.382 1.00 71.62 73 LYS A CA 1
ATOM 566 C C . LYS A 1 73 ? 5.242 -6.006 -14.091 1.00 71.62 73 LYS A C 1
ATOM 568 O O . LYS A 1 73 ? 4.483 -5.087 -13.820 1.00 71.62 73 LYS A O 1
ATOM 573 N N . GLU A 1 74 ? 5.419 -7.036 -13.277 1.00 83.44 74 GLU A N 1
ATOM 574 C CA . GLU A 1 74 ? 4.686 -7.249 -12.043 1.00 83.44 74 GLU A CA 1
ATOM 575 C C . GLU A 1 74 ? 5.345 -6.490 -10.894 1.00 83.44 74 GLU A C 1
ATOM 577 O O . GLU A 1 74 ? 6.520 -6.702 -10.578 1.00 83.44 74 GLU A O 1
ATOM 582 N N . ILE A 1 75 ? 4.582 -5.612 -10.245 1.00 88.06 75 ILE A N 1
ATOM 583 C CA . ILE A 1 75 ? 5.043 -4.899 -9.054 1.00 88.06 75 ILE A CA 1
ATOM 584 C C . ILE A 1 75 ? 4.061 -5.066 -7.904 1.00 88.06 75 ILE A C 1
ATOM 586 O O . ILE A 1 75 ? 2.846 -5.141 -8.084 1.00 88.06 75 ILE A O 1
ATOM 590 N N . ARG A 1 76 ? 4.599 -5.070 -6.683 1.00 89.88 76 ARG A N 1
ATOM 591 C CA . ARG A 1 76 ? 3.797 -5.068 -5.460 1.00 89.88 76 ARG A CA 1
ATOM 592 C C . ARG A 1 76 ? 3.600 -3.643 -4.957 1.00 89.88 76 ARG A C 1
ATOM 594 O O . ARG A 1 76 ? 4.545 -3.000 -4.498 1.00 89.88 76 ARG A O 1
ATOM 601 N N . VAL A 1 77 ? 2.362 -3.177 -4.980 1.00 92.00 77 VAL A N 1
ATOM 602 C CA . VAL A 1 77 ? 1.933 -1.889 -4.438 1.00 92.00 77 VAL A CA 1
ATOM 603 C C . VAL A 1 77 ? 1.535 -2.054 -2.975 1.00 92.00 77 VAL A C 1
ATOM 605 O O . VAL A 1 77 ? 0.874 -3.021 -2.599 1.00 92.00 77 VAL A O 1
ATOM 608 N N . ARG A 1 78 ? 1.967 -1.110 -2.133 1.00 93.44 78 ARG A N 1
ATOM 609 C CA . ARG A 1 78 ? 1.596 -1.038 -0.715 1.00 93.44 78 ARG A CA 1
ATOM 610 C C . ARG A 1 78 ? 0.680 0.160 -0.514 1.00 93.44 78 ARG A C 1
ATOM 612 O O . ARG A 1 78 ? 1.065 1.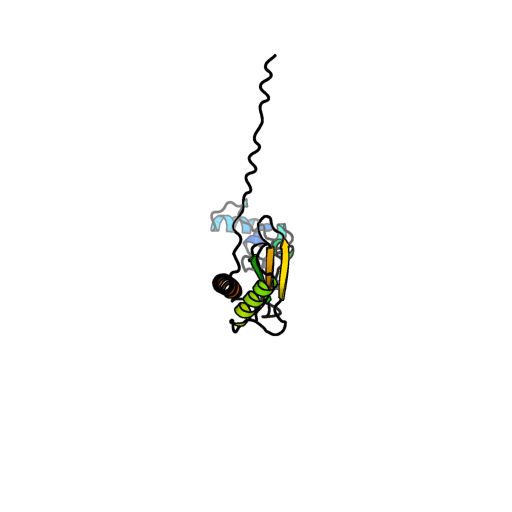269 -0.878 1.00 93.44 78 ARG A O 1
ATOM 619 N N . ILE A 1 79 ? -0.493 -0.074 0.059 1.00 93.88 79 ILE A N 1
ATOM 620 C CA . ILE A 1 79 ? -1.525 0.940 0.280 1.00 93.88 79 ILE A CA 1
ATOM 621 C C . ILE A 1 79 ? -1.779 1.015 1.792 1.00 93.88 79 ILE A C 1
ATOM 623 O O . ILE A 1 79 ? -2.295 0.048 2.360 1.00 93.88 79 ILE A O 1
ATOM 627 N N . PRO A 1 80 ? -1.355 2.097 2.468 1.00 92.81 80 PRO A N 1
ATOM 628 C CA . PRO A 1 80 ? -1.621 2.288 3.888 1.00 92.81 80 PRO A CA 1
ATOM 629 C C . PRO A 1 80 ? -3.076 2.726 4.096 1.00 92.81 80 PRO A C 1
ATOM 631 O O . PRO A 1 80 ? -3.535 3.666 3.453 1.00 92.81 80 PRO A O 1
ATOM 634 N N . ILE A 1 81 ? -3.797 2.050 4.989 1.00 91.88 81 ILE A N 1
ATOM 635 C CA . ILE A 1 81 ? -5.200 2.337 5.316 1.00 91.88 81 ILE A CA 1
ATOM 636 C C . ILE A 1 81 ? -5.342 2.315 6.838 1.00 91.88 81 ILE A C 1
ATOM 638 O O . ILE A 1 81 ? -4.934 1.354 7.481 1.00 91.88 81 ILE A O 1
ATOM 642 N N . GLY A 1 82 ? -5.900 3.372 7.424 1.00 91.94 82 GLY A N 1
ATOM 643 C CA . GLY A 1 82 ? -6.156 3.452 8.864 1.00 91.94 82 GLY A CA 1
ATOM 644 C C . GLY A 1 82 ? -7.618 3.162 9.186 1.00 91.94 82 GLY A C 1
ATOM 645 O O . GLY A 1 82 ? -8.503 3.692 8.518 1.00 91.94 82 GLY A O 1
ATOM 646 N N . ILE A 1 83 ? -7.865 2.365 10.225 1.00 92.06 83 ILE A N 1
ATOM 647 C CA . ILE A 1 83 ? -9.200 2.156 10.810 1.00 92.06 83 ILE A CA 1
ATOM 648 C C . ILE A 1 83 ? -9.189 2.541 12.294 1.00 92.06 83 ILE A C 1
ATOM 650 O O . ILE A 1 83 ? -8.122 2.585 12.916 1.00 92.06 83 ILE A O 1
ATOM 654 N N . THR A 1 84 ? -10.349 2.861 12.870 1.00 91.31 84 THR A N 1
ATOM 655 C CA . THR A 1 84 ? -10.458 3.098 14.319 1.00 91.31 84 THR A CA 1
ATOM 656 C C . THR A 1 84 ? -10.199 1.817 15.115 1.00 91.31 84 THR A C 1
ATOM 658 O O . THR A 1 84 ? -10.352 0.708 14.609 1.00 91.31 84 THR A O 1
ATOM 661 N N . TYR A 1 85 ? -9.822 1.963 16.387 1.00 88.38 85 TYR A N 1
ATOM 662 C CA . TYR A 1 85 ? -9.630 0.828 17.302 1.00 88.38 85 TYR A CA 1
ATOM 663 C C . TYR A 1 85 ? -10.909 0.027 17.574 1.00 88.38 85 TYR A C 1
ATOM 665 O O . TYR A 1 85 ? -10.840 -1.152 17.897 1.00 88.38 85 TYR A O 1
ATOM 673 N N . GLU A 1 86 ? -12.065 0.672 17.442 1.00 86.62 86 GLU A N 1
ATOM 674 C CA . GLU A 1 86 ? -13.384 0.073 17.662 1.00 86.62 86 GLU A CA 1
ATOM 675 C C . GLU A 1 86 ? -13.874 -0.724 16.437 1.00 86.62 86 GLU A C 1
ATOM 677 O O . GLU A 1 86 ? -14.837 -1.482 16.537 1.00 86.62 86 GLU A O 1
ATOM 682 N N . ALA A 1 87 ? -13.233 -0.560 15.274 1.00 88.19 87 ALA A N 1
ATOM 683 C CA . ALA A 1 87 ? -13.641 -1.217 14.041 1.00 88.19 87 ALA A CA 1
ATOM 684 C C . ALA A 1 87 ? -13.187 -2.684 13.971 1.00 88.19 87 ALA A C 1
ATOM 686 O O . ALA A 1 87 ? -12.090 -3.052 14.395 1.00 88.19 87 ALA A O 1
ATOM 687 N N . ASP A 1 88 ? -14.011 -3.522 13.337 1.00 89.44 88 ASP A N 1
ATOM 688 C CA . ASP A 1 88 ? -13.671 -4.919 13.071 1.00 89.44 88 ASP A CA 1
ATOM 689 C C . ASP A 1 88 ? -12.600 -5.019 11.972 1.00 89.44 88 ASP A C 1
ATOM 691 O O . ASP A 1 88 ? -12.839 -4.762 10.786 1.00 89.44 88 ASP A O 1
ATOM 695 N N . VAL A 1 89 ? -11.401 -5.431 12.382 1.00 89.44 89 VAL A N 1
ATOM 696 C CA . VAL A 1 89 ? -10.239 -5.607 11.505 1.00 89.44 89 VAL A CA 1
ATOM 697 C C . VAL A 1 89 ? -10.513 -6.626 10.394 1.00 89.44 89 VAL A C 1
ATOM 699 O O . VAL A 1 89 ? -10.001 -6.462 9.287 1.00 89.44 89 VAL A O 1
ATOM 702 N N . ASN A 1 90 ? -11.288 -7.681 10.657 1.00 90.31 90 ASN A N 1
ATOM 703 C CA . ASN A 1 90 ? -11.554 -8.723 9.666 1.00 90.31 90 ASN A CA 1
ATOM 704 C C . ASN A 1 90 ? -12.490 -8.211 8.572 1.00 90.31 90 ASN A C 1
ATOM 706 O O . ASN A 1 90 ? -12.167 -8.359 7.394 1.00 90.31 90 ASN A O 1
ATOM 710 N N . LYS A 1 91 ? -13.557 -7.493 8.946 1.00 90.00 91 LYS A N 1
ATOM 711 C CA . LYS A 1 91 ? -14.430 -6.813 7.973 1.00 90.00 91 LYS A CA 1
ATOM 712 C C . LYS A 1 91 ? -13.658 -5.799 7.136 1.00 90.00 91 LYS A C 1
ATOM 714 O O . LYS A 1 91 ? -13.793 -5.777 5.916 1.00 90.00 91 LYS A O 1
ATOM 719 N N . GLY A 1 92 ? -12.775 -5.025 7.773 1.00 88.62 92 GLY A N 1
ATOM 720 C CA . GLY A 1 92 ? -11.902 -4.087 7.068 1.00 88.62 92 GLY A CA 1
ATOM 721 C C . GLY A 1 92 ? -11.003 -4.779 6.040 1.00 88.62 92 GLY A C 1
ATOM 722 O O . GLY A 1 92 ? -10.888 -4.312 4.908 1.00 88.62 92 GLY A O 1
ATOM 723 N N . LYS A 1 93 ? -10.401 -5.923 6.395 1.00 91.81 93 LYS A N 1
ATOM 724 C CA . LYS A 1 93 ? -9.591 -6.726 5.463 1.00 91.81 93 LYS A CA 1
ATOM 725 C C . LYS A 1 93 ? -10.415 -7.226 4.279 1.00 91.81 93 LYS A C 1
ATOM 727 O O . LYS A 1 93 ? -9.967 -7.067 3.149 1.00 91.81 93 LYS A O 1
ATOM 732 N N . GLU A 1 94 ? -11.594 -7.792 4.526 1.00 92.06 94 GLU A N 1
ATOM 733 C CA . GLU A 1 94 ? -12.483 -8.295 3.472 1.00 92.06 94 GLU A CA 1
ATOM 734 C C . GLU A 1 94 ? -12.936 -7.178 2.527 1.00 92.06 94 GLU A C 1
ATOM 736 O O . GLU A 1 94 ? -12.831 -7.325 1.310 1.00 92.06 94 GLU A O 1
ATOM 741 N N . GLY A 1 95 ? -13.349 -6.029 3.072 1.00 91.75 95 GLY A N 1
ATOM 742 C CA . GLY A 1 95 ? -13.731 -4.858 2.283 1.00 91.75 95 GLY A CA 1
ATOM 743 C C . GLY A 1 95 ? -12.599 -4.376 1.374 1.00 91.75 95 GLY A C 1
ATOM 744 O O . GLY A 1 95 ? -12.799 -4.198 0.173 1.00 91.75 95 GLY A O 1
ATOM 745 N N . ILE A 1 96 ? -11.381 -4.246 1.911 1.00 92.38 96 ILE A N 1
ATOM 746 C CA . ILE A 1 96 ? -10.199 -3.855 1.126 1.00 92.38 96 ILE A CA 1
ATOM 747 C C . ILE A 1 96 ? -9.880 -4.895 0.044 1.00 92.38 96 ILE A C 1
ATOM 749 O O . ILE A 1 96 ? -9.538 -4.529 -1.082 1.00 92.38 96 ILE A O 1
ATOM 753 N N . THR A 1 97 ? -9.972 -6.185 0.373 1.00 92.31 97 THR A N 1
ATOM 754 C CA . THR A 1 97 ? -9.699 -7.271 -0.573 1.00 92.31 97 THR A CA 1
ATOM 755 C C . THR A 1 97 ? -10.688 -7.281 -1.733 1.00 92.31 97 THR A C 1
ATOM 757 O O . THR A 1 97 ? -10.265 -7.397 -2.882 1.00 92.31 97 THR A O 1
ATOM 760 N N . ASN A 1 98 ? -11.978 -7.094 -1.459 1.00 92.00 98 ASN A N 1
ATOM 761 C CA . ASN A 1 98 ? -13.005 -7.051 -2.496 1.00 92.00 98 ASN A CA 1
ATOM 762 C C . ASN A 1 98 ? -12.784 -5.875 -3.450 1.00 92.00 98 ASN A C 1
ATOM 764 O O . ASN A 1 98 ? -12.723 -6.079 -4.658 1.00 92.00 98 ASN A O 1
ATOM 768 N N . VAL A 1 99 ? -12.549 -4.675 -2.910 1.00 92.94 99 VAL A N 1
ATOM 769 C CA . VAL A 1 99 ? -12.295 -3.459 -3.701 1.00 92.94 99 VAL A CA 1
ATOM 770 C C . VAL A 1 99 ? -11.057 -3.587 -4.586 1.00 92.94 99 VAL A C 1
ATOM 772 O O . VAL A 1 99 ? -11.042 -3.124 -5.724 1.00 92.94 99 VAL A O 1
ATOM 775 N N . ALA A 1 100 ? -9.993 -4.208 -4.084 1.00 90.94 100 ALA A N 1
ATOM 776 C CA . ALA A 1 100 ? -8.785 -4.403 -4.874 1.00 90.94 100 ALA A CA 1
ATOM 777 C C . ALA A 1 100 ? -8.997 -5.391 -6.035 1.00 90.94 100 ALA A C 1
ATOM 779 O O . ALA A 1 100 ? -8.414 -5.189 -7.096 1.00 90.94 100 ALA A O 1
ATOM 780 N N . TYR A 1 101 ? -9.844 -6.413 -5.874 1.00 91.19 101 TYR A N 1
ATOM 781 C CA . TYR A 1 101 ? -10.173 -7.356 -6.950 1.00 91.19 101 TYR A CA 1
ATOM 782 C C . TYR A 1 101 ? -11.231 -6.855 -7.946 1.00 91.19 101 TYR A C 1
ATOM 784 O O . TYR A 1 101 ? -11.457 -7.536 -8.946 1.00 91.19 101 TYR A O 1
ATOM 792 N N . GLU A 1 102 ? -11.844 -5.685 -7.724 1.00 90.38 102 GLU A N 1
ATOM 793 C CA . GLU A 1 102 ? -12.673 -4.998 -8.736 1.00 90.38 102 GLU A CA 1
ATOM 794 C C . GLU A 1 102 ? -11.832 -4.486 -9.923 1.00 90.38 102 GLU A C 1
ATOM 796 O O . GLU A 1 102 ? -12.370 -4.213 -10.990 1.00 90.38 102 GLU A O 1
ATOM 801 N N . LEU A 1 103 ? -10.514 -4.339 -9.748 1.00 88.94 103 LEU A N 1
ATOM 802 C CA . LEU A 1 103 ? -9.607 -3.813 -10.767 1.00 88.94 103 LEU A CA 1
ATOM 803 C C . LEU A 1 103 ? -9.034 -4.929 -11.653 1.00 88.94 103 LEU A C 1
ATOM 805 O O . LEU A 1 103 ? -8.324 -5.810 -11.172 1.00 88.94 103 LEU A O 1
ATOM 809 N N . ASP A 1 104 ? -9.226 -4.825 -12.969 1.00 87.50 104 ASP A N 1
ATOM 810 C CA . ASP A 1 104 ? -8.818 -5.863 -13.936 1.00 87.50 104 ASP A CA 1
ATOM 811 C C . ASP A 1 104 ? -7.301 -6.114 -14.005 1.00 87.50 104 ASP A C 1
ATOM 813 O O . ASP A 1 104 ? -6.848 -7.196 -14.374 1.00 87.50 104 ASP A O 1
ATOM 817 N N . TRP A 1 105 ? -6.489 -5.110 -13.667 1.00 88.69 105 TRP A N 1
ATOM 818 C CA . TRP A 1 105 ? -5.021 -5.198 -13.695 1.00 88.69 105 TRP A CA 1
ATOM 819 C C . TRP A 1 105 ? -4.410 -5.647 -12.362 1.00 88.69 105 TRP A C 1
ATOM 821 O O . TRP A 1 105 ? -3.180 -5.689 -12.225 1.00 88.69 105 TRP A O 1
ATOM 831 N N . VAL A 1 106 ? -5.248 -5.964 -11.370 1.00 90.75 106 VAL A N 1
ATOM 832 C CA . VAL A 1 106 ? -4.816 -6.568 -10.111 1.00 90.75 106 VAL A CA 1
ATOM 833 C C . VAL A 1 106 ? -4.699 -8.075 -10.289 1.00 90.75 106 VAL A C 1
ATOM 835 O O . VAL A 1 106 ? -5.619 -8.768 -10.721 1.00 90.75 106 VAL A O 1
ATOM 838 N N . MET A 1 107 ? -3.535 -8.603 -9.936 1.00 90.00 107 MET A N 1
ATOM 839 C CA . MET A 1 107 ? -3.241 -10.020 -10.065 1.00 90.00 107 MET A CA 1
ATOM 840 C C . MET A 1 107 ? -3.897 -10.816 -8.934 1.00 90.00 107 MET A C 1
ATOM 842 O O . MET A 1 107 ? -3.833 -10.439 -7.763 1.00 90.00 107 MET A O 1
ATOM 846 N N . ARG A 1 108 ? -4.485 -11.967 -9.281 1.00 88.31 108 ARG A N 1
ATOM 847 C CA . ARG A 1 108 ? -5.005 -12.948 -8.307 1.00 88.31 108 ARG A CA 1
ATOM 848 C C . ARG A 1 108 ? -3.940 -13.935 -7.835 1.00 88.31 108 ARG A C 1
ATOM 850 O O . ARG A 1 108 ? -4.056 -14.494 -6.749 1.00 88.31 108 ARG A O 1
ATOM 857 N N . ASN A 1 109 ? -2.904 -14.139 -8.644 1.00 86.62 109 ASN A N 1
ATOM 858 C CA . ASN A 1 109 ? -1.758 -14.973 -8.320 1.00 86.62 109 ASN A CA 1
ATOM 859 C C . ASN A 1 109 ? -0.472 -14.212 -8.681 1.00 86.62 109 ASN A C 1
ATOM 861 O O . ASN A 1 109 ? -0.267 -13.970 -9.868 1.00 86.62 109 ASN A O 1
ATOM 865 N N . PRO A 1 110 ? 0.381 -13.827 -7.718 1.00 86.81 110 PRO A N 1
ATOM 866 C CA . PRO A 1 110 ? 0.254 -14.044 -6.272 1.00 86.81 110 PRO A CA 1
ATOM 867 C C . PRO A 1 110 ? -0.913 -13.261 -5.631 1.00 86.81 110 PRO A C 1
ATOM 869 O O . PRO A 1 110 ? -1.175 -12.124 -6.027 1.00 86.81 110 PRO A O 1
ATOM 872 N N . PRO A 1 111 ? -1.603 -13.829 -4.619 1.00 88.31 111 PRO A N 1
ATOM 873 C CA . PRO A 1 111 ? -2.754 -13.182 -3.998 1.00 88.31 111 PRO A CA 1
ATOM 874 C C . PRO A 1 111 ? -2.338 -11.947 -3.202 1.00 88.31 111 PRO A C 1
ATOM 876 O O . PRO A 1 111 ? -1.263 -11.901 -2.585 1.00 88.31 111 PRO A O 1
ATOM 879 N N . MET A 1 112 ? -3.222 -10.951 -3.166 1.00 92.12 112 MET A N 1
ATOM 880 C CA . MET A 1 112 ? -3.030 -9.802 -2.291 1.00 92.12 112 MET A CA 1
ATOM 881 C C . MET A 1 112 ? -3.123 -10.207 -0.816 1.00 92.12 112 MET A C 1
ATOM 883 O O . MET A 1 112 ? -3.785 -11.181 -0.454 1.00 92.12 112 MET A O 1
ATOM 887 N N . LYS A 1 113 ? -2.488 -9.427 0.058 1.00 92.62 113 LYS A N 1
ATOM 888 C CA . LYS A 1 113 ? -2.587 -9.613 1.512 1.00 92.62 113 LYS A CA 1
ATOM 889 C C . LYS A 1 113 ? -2.815 -8.281 2.200 1.00 92.62 113 LYS A C 1
ATOM 891 O O . LYS A 1 113 ? -2.107 -7.318 1.915 1.00 92.62 113 LYS A O 1
ATOM 896 N N . VAL A 1 114 ? -3.751 -8.246 3.140 1.00 93.81 114 VAL A N 1
ATOM 897 C CA . VAL A 1 114 ? -3.960 -7.100 4.029 1.00 93.81 114 VAL A CA 1
ATOM 898 C C . VAL A 1 114 ? -3.423 -7.472 5.404 1.00 93.81 114 VAL A C 1
ATOM 900 O O . VAL A 1 114 ? -3.897 -8.419 6.033 1.00 93.81 114 VAL A O 1
ATOM 903 N N . VAL A 1 115 ? -2.395 -6.757 5.855 1.00 92.94 115 VAL A N 1
ATOM 904 C CA . VAL A 1 115 ? -1.739 -7.008 7.145 1.00 92.94 115 VAL A CA 1
ATOM 905 C C . VAL A 1 115 ? -1.939 -5.829 8.081 1.00 92.94 115 VAL A C 1
ATOM 907 O O . VAL A 1 115 ? -1.992 -4.685 7.637 1.00 92.94 115 VAL A O 1
ATOM 910 N N . VAL A 1 116 ? -2.019 -6.101 9.381 1.00 93.50 116 VAL A N 1
ATOM 911 C CA . VAL A 1 116 ? -1.901 -5.050 10.395 1.00 93.50 116 VAL A CA 1
ATOM 912 C C . VAL A 1 116 ? -0.420 -4.705 10.491 1.00 93.50 116 VAL A C 1
ATOM 914 O O . VAL A 1 116 ? 0.400 -5.573 10.783 1.00 93.50 116 VAL A O 1
ATOM 917 N N . LYS A 1 117 ? -0.068 -3.465 10.163 1.00 92.00 117 LYS A N 1
ATOM 918 C CA . LYS A 1 117 ? 1.319 -2.999 10.132 1.00 92.00 117 LYS A CA 1
ATOM 919 C C . LYS A 1 117 ? 1.776 -2.516 11.500 1.00 92.00 117 LYS A C 1
ATOM 921 O O . LYS A 1 117 ? 2.878 -2.847 11.921 1.00 92.00 117 LYS A O 1
ATOM 926 N N . SER A 1 118 ? 0.953 -1.706 12.156 1.00 92.25 118 SER A N 1
ATOM 927 C CA . SER A 1 118 ? 1.245 -1.145 13.473 1.00 92.25 118 SER A CA 1
ATOM 928 C C . SER A 1 118 ? -0.012 -0.568 14.119 1.00 92.25 118 SER A C 1
ATOM 930 O O . SER A 1 118 ? -1.026 -0.345 13.457 1.00 92.25 118 SER A O 1
ATOM 932 N N . PHE A 1 119 ? 0.083 -0.297 15.414 1.00 91.94 119 PHE A N 1
ATOM 933 C CA . PHE A 1 119 ? -0.891 0.477 16.173 1.00 91.94 119 PHE A CA 1
ATOM 934 C C . PHE A 1 119 ? -0.379 1.920 16.268 1.00 91.94 119 PHE A C 1
ATOM 936 O O . PHE A 1 119 ? 0.748 2.144 16.705 1.00 91.94 119 PHE A O 1
ATOM 943 N N . GLY A 1 120 ? -1.149 2.878 15.754 1.00 87.75 120 GLY A N 1
ATOM 944 C CA . GLY A 1 120 ? -0.852 4.311 15.794 1.00 87.75 120 GLY A CA 1
ATOM 945 C C . GLY A 1 120 ? -1.572 5.018 16.943 1.00 87.75 120 GLY A C 1
ATOM 946 O O . GLY A 1 120 ? -2.395 4.425 17.632 1.00 87.75 120 GLY A O 1
ATOM 947 N N . GLU A 1 121 ? -1.307 6.309 17.133 1.00 84.94 121 GLU A N 1
ATOM 948 C CA . GLU A 1 121 ? -1.849 7.085 18.266 1.00 84.94 121 GLU A CA 1
ATOM 949 C C . GLU A 1 121 ? -3.385 7.128 18.316 1.00 84.94 121 GLU A C 1
ATOM 951 O O . GLU A 1 121 ? -3.971 7.148 19.392 1.00 84.94 121 GLU A O 1
ATOM 956 N N . SER A 1 122 ? -4.061 7.125 17.164 1.00 86.81 122 SER A N 1
ATOM 957 C CA . SER A 1 122 ? -5.534 7.139 17.088 1.00 86.81 122 SER A CA 1
ATOM 958 C C . SER A 1 122 ? -6.102 6.132 16.081 1.00 86.81 122 SER A C 1
ATOM 960 O O . SER A 1 122 ? -7.297 6.162 15.791 1.00 86.81 122 SER A O 1
ATOM 962 N N . SER A 1 123 ? -5.269 5.242 15.529 1.00 90.50 123 SER A N 1
ATOM 963 C CA . SER A 1 123 ? -5.648 4.331 14.444 1.00 90.50 123 SER A CA 1
ATOM 964 C C . SER A 1 123 ? -4.945 2.980 14.514 1.00 90.50 123 SER A C 1
ATOM 966 O O . SER A 1 123 ? -3.775 2.888 14.880 1.00 90.50 123 SER A O 1
ATOM 968 N N . VAL A 1 124 ? -5.620 1.930 14.054 1.00 91.50 124 VAL A N 1
ATOM 969 C CA . VAL A 1 124 ? -4.977 0.671 13.664 1.00 91.50 124 VAL A CA 1
ATOM 970 C C . VAL A 1 124 ? -4.539 0.810 12.208 1.00 91.50 124 VAL A C 1
ATOM 972 O O . VAL A 1 124 ? -5.365 1.016 11.316 1.00 91.50 124 VAL A O 1
ATOM 975 N N . ASN A 1 125 ? -3.234 0.717 11.954 1.00 93.31 125 ASN A N 1
ATOM 976 C CA . ASN A 1 125 ? -2.677 0.897 10.617 1.00 93.31 125 ASN A CA 1
ATOM 977 C C . ASN A 1 125 ? -2.653 -0.439 9.875 1.00 93.31 125 ASN A C 1
ATOM 979 O O . ASN A 1 125 ? -1.871 -1.338 10.198 1.00 93.31 125 ASN A O 1
ATOM 983 N N . LEU A 1 126 ? -3.479 -0.551 8.843 1.00 93.19 126 LEU A N 1
ATOM 984 C CA . LEU A 1 126 ? -3.484 -1.650 7.889 1.00 93.19 126 LEU A CA 1
ATOM 985 C C . LEU A 1 126 ? -2.601 -1.312 6.682 1.00 93.19 126 LEU A C 1
ATOM 987 O O . LEU A 1 126 ? -2.466 -0.162 6.268 1.00 93.19 126 LEU A O 1
ATOM 991 N N . GLU A 1 127 ? -1.996 -2.335 6.090 1.00 94.88 127 GLU A N 1
ATOM 992 C CA . GLU A 1 127 ? -1.244 -2.227 4.844 1.00 94.88 127 GLU A CA 1
ATOM 993 C C . GLU A 1 127 ? -1.766 -3.273 3.857 1.00 94.88 127 GLU A C 1
ATOM 995 O O . GLU A 1 127 ? -1.566 -4.479 4.040 1.00 94.88 127 GLU A O 1
ATOM 1000 N N . ALA A 1 128 ? -2.429 -2.805 2.798 1.00 94.25 128 ALA A N 1
ATOM 1001 C CA . ALA A 1 128 ? -2.842 -3.648 1.688 1.00 94.25 128 ALA A CA 1
ATOM 1002 C C . ALA A 1 128 ? -1.663 -3.829 0.728 1.00 94.25 128 ALA A C 1
ATOM 1004 O O . ALA A 1 128 ? -1.076 -2.858 0.245 1.00 94.25 128 ALA A O 1
ATOM 1005 N N . ARG A 1 129 ? -1.293 -5.079 0.464 1.00 94.44 129 ARG A N 1
ATOM 1006 C CA . ARG A 1 129 ? -0.206 -5.457 -0.441 1.00 94.44 129 ARG A CA 1
ATOM 1007 C C . ARG A 1 129 ? -0.811 -6.107 -1.671 1.00 94.44 129 ARG A C 1
ATOM 1009 O O . ARG A 1 129 ? -1.209 -7.267 -1.607 1.00 94.44 129 ARG A O 1
ATOM 1016 N N . VAL A 1 130 ? -0.872 -5.350 -2.758 1.00 93.69 130 VAL A N 1
ATOM 1017 C CA . VAL A 1 130 ? -1.535 -5.730 -4.009 1.00 93.69 130 VAL A CA 1
ATOM 1018 C C . VAL A 1 130 ? -0.484 -5.928 -5.090 1.00 93.69 130 VAL A C 1
ATOM 1020 O O . VAL A 1 130 ? 0.448 -5.133 -5.194 1.00 93.69 130 VAL A O 1
ATOM 1023 N N . TRP A 1 131 ? -0.614 -6.983 -5.884 1.00 92.62 131 TRP A N 1
ATOM 1024 C CA . TRP A 1 131 ? 0.224 -7.201 -7.059 1.00 92.62 131 TRP A CA 1
ATOM 1025 C C . TRP A 1 131 ? -0.490 -6.671 -8.297 1.00 92.62 131 TRP A C 1
ATOM 1027 O O . TRP A 1 131 ? -1.665 -6.970 -8.499 1.00 92.62 131 TRP A O 1
ATOM 1037 N N . ILE A 1 132 ? 0.203 -5.867 -9.100 1.00 91.25 132 ILE A N 1
ATOM 1038 C CA . ILE A 1 132 ? -0.319 -5.336 -10.363 1.00 91.25 132 ILE A CA 1
ATOM 1039 C C . ILE A 1 132 ? 0.601 -5.721 -11.513 1.00 91.25 132 ILE A C 1
ATOM 1041 O O . ILE A 1 132 ? 1.820 -5.753 -11.341 1.00 91.25 132 ILE A O 1
ATOM 1045 N N . SER A 1 133 ? 0.009 -5.979 -12.677 1.00 88.19 133 SER A N 1
ATOM 1046 C CA . SER A 1 133 ? 0.725 -6.375 -13.896 1.00 88.19 133 SER A CA 1
ATOM 1047 C C . SER A 1 133 ? 1.311 -5.200 -14.687 1.00 88.19 133 SER A C 1
ATOM 1049 O O . SER A 1 133 ? 2.126 -5.418 -15.581 1.00 88.19 133 SER A O 1
ATOM 1051 N N . ASP A 1 134 ? 0.879 -3.969 -14.395 1.00 85.81 134 ASP A N 1
ATOM 1052 C CA . ASP A 1 134 ? 1.337 -2.750 -15.063 1.00 85.81 134 ASP A CA 1
ATOM 1053 C C . ASP A 1 1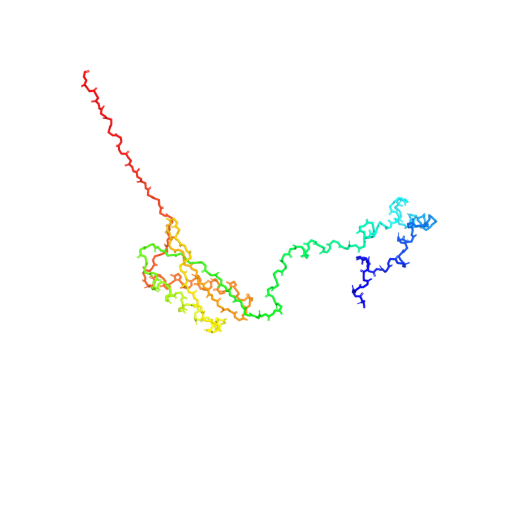34 ? 1.839 -1.719 -14.037 1.00 85.81 134 ASP A C 1
ATOM 1055 O O . ASP A 1 134 ? 1.031 -1.131 -13.308 1.00 85.81 134 ASP A O 1
ATOM 1059 N N . PRO A 1 135 ? 3.151 -1.423 -13.993 1.00 83.75 135 PRO A N 1
ATOM 1060 C CA . PRO A 1 135 ? 3.717 -0.457 -13.057 1.00 83.75 135 PRO A CA 1
ATOM 1061 C C . PRO A 1 135 ? 3.191 0.969 -13.249 1.00 83.75 135 PRO A C 1
ATOM 1063 O O . PRO A 1 135 ? 3.188 1.753 -12.298 1.00 83.75 135 PRO A O 1
ATOM 1066 N N . ARG A 1 136 ? 2.733 1.324 -14.458 1.00 85.38 136 ARG A N 1
ATOM 1067 C CA . ARG A 1 136 ? 2.244 2.676 -14.774 1.00 85.38 136 ARG A CA 1
ATOM 1068 C C . ARG A 1 136 ? 0.936 2.986 -14.053 1.00 85.38 136 ARG A C 1
ATOM 1070 O O . ARG A 1 136 ? 0.735 4.117 -13.627 1.00 85.38 136 ARG A O 1
ATOM 1077 N N . ARG A 1 137 ? 0.111 1.962 -13.806 1.00 86.19 137 ARG A N 1
ATOM 1078 C CA . ARG A 1 137 ? -1.171 2.071 -13.087 1.00 86.19 137 ARG A CA 1
ATOM 1079 C C . ARG A 1 137 ? -1.024 2.083 -11.569 1.00 86.19 137 ARG A C 1
ATOM 1081 O O . ARG A 1 137 ? -2.016 1.987 -10.846 1.00 86.19 137 ARG A O 1
ATOM 1088 N N . ARG A 1 138 ? 0.201 2.188 -11.041 1.00 88.38 138 ARG A N 1
ATOM 1089 C CA . ARG A 1 138 ? 0.452 2.220 -9.593 1.00 88.38 138 ARG A CA 1
ATOM 1090 C C . ARG A 1 138 ? -0.347 3.320 -8.897 1.00 88.38 138 ARG A C 1
ATOM 1092 O O . ARG A 1 138 ? -0.968 3.051 -7.873 1.00 88.38 138 ARG A O 1
ATOM 1099 N N . ILE A 1 139 ? -0.313 4.540 -9.433 1.00 89.19 139 ILE A N 1
ATOM 1100 C CA . ILE A 1 139 ? -0.992 5.698 -8.831 1.00 89.19 139 ILE A CA 1
ATOM 1101 C C . ILE A 1 139 ? -2.511 5.532 -8.938 1.00 89.19 139 ILE A C 1
ATOM 1103 O O . ILE A 1 139 ? -3.207 5.709 -7.939 1.00 89.19 139 ILE A O 1
ATOM 1107 N N . ASP A 1 140 ? -3.005 5.094 -10.096 1.00 90.50 140 ASP A N 1
ATOM 1108 C CA . ASP A 1 140 ? -4.434 4.850 -10.325 1.00 90.50 140 ASP A CA 1
ATOM 1109 C C . ASP A 1 140 ? -4.985 3.782 -9.379 1.00 90.50 140 ASP A C 1
ATOM 1111 O O . ASP A 1 140 ? -6.049 3.956 -8.792 1.00 90.50 140 ASP A O 1
ATOM 1115 N N . THR A 1 141 ? -4.219 2.710 -9.152 1.00 89.56 141 THR A N 1
ATOM 1116 C CA . THR A 1 141 ? -4.574 1.640 -8.206 1.00 89.56 141 THR A CA 1
ATOM 1117 C C . THR A 1 141 ? -4.689 2.183 -6.784 1.00 89.56 141 THR A C 1
ATOM 1119 O O . THR A 1 141 ? -5.672 1.912 -6.099 1.00 89.56 141 THR A O 1
ATOM 1122 N N . ILE A 1 142 ? -3.707 2.975 -6.332 1.00 92.19 142 ILE A N 1
ATOM 1123 C CA . ILE A 1 142 ? -3.729 3.577 -4.989 1.00 92.19 142 ILE A CA 1
ATOM 1124 C C . ILE A 1 142 ? -4.944 4.497 -4.845 1.00 92.19 142 ILE A C 1
ATOM 1126 O O . ILE A 1 142 ? -5.664 4.403 -3.850 1.00 92.19 142 ILE A O 1
ATOM 1130 N N . SER A 1 143 ? -5.186 5.356 -5.836 1.00 92.25 143 SER A N 1
ATOM 1131 C CA . SER A 1 143 ? -6.296 6.310 -5.834 1.00 92.25 143 SER A CA 1
ATOM 1132 C C . SER A 1 143 ? -7.653 5.601 -5.808 1.00 92.25 143 SER A C 1
ATOM 1134 O O . SER A 1 143 ? -8.475 5.871 -4.930 1.00 92.25 143 SER A O 1
ATOM 1136 N N . HIS A 1 144 ? -7.859 4.628 -6.702 1.00 91.62 144 HIS A N 1
ATOM 1137 C CA . HIS A 1 144 ? -9.106 3.874 -6.803 1.00 91.62 144 HIS A CA 1
ATOM 1138 C C . HIS A 1 144 ? -9.409 3.099 -5.522 1.00 91.62 144 HIS A C 1
ATOM 1140 O O . HIS A 1 144 ? -10.494 3.241 -4.959 1.00 91.62 144 HIS A O 1
ATOM 1146 N N . VAL A 1 145 ? -8.436 2.327 -5.021 1.00 92.38 145 VAL A N 1
ATOM 1147 C CA . VAL A 1 145 ? -8.614 1.542 -3.793 1.00 92.38 145 VAL A CA 1
ATOM 1148 C C . VAL A 1 145 ? -8.909 2.467 -2.618 1.00 92.38 145 VAL A C 1
ATOM 1150 O O . VAL A 1 145 ? -9.873 2.230 -1.903 1.00 92.38 145 VAL A O 1
ATOM 1153 N N . THR A 1 146 ? -8.163 3.560 -2.444 1.00 91.31 146 THR A N 1
ATOM 1154 C CA . THR A 1 146 ? -8.387 4.490 -1.322 1.00 91.31 146 THR A CA 1
ATOM 1155 C C . THR A 1 146 ? -9.776 5.138 -1.384 1.00 91.31 146 THR A C 1
ATOM 1157 O O . THR A 1 146 ? -10.476 5.203 -0.373 1.00 91.31 146 THR A O 1
ATOM 1160 N N . HIS A 1 147 ? -10.210 5.581 -2.568 1.00 91.69 147 HIS A N 1
ATOM 1161 C CA . HIS A 1 147 ? -11.522 6.204 -2.750 1.00 91.69 147 HIS A CA 1
ATOM 1162 C C . HIS A 1 147 ? -12.670 5.214 -2.523 1.00 91.69 147 HIS A C 1
ATOM 1164 O O . HIS A 1 147 ? -13.650 5.529 -1.846 1.00 91.69 147 HIS A O 1
ATOM 1170 N N . ARG A 1 148 ? -12.569 4.012 -3.096 1.00 93.44 148 ARG A N 1
ATOM 1171 C CA . ARG A 1 148 ? -13.632 3.009 -3.027 1.00 93.44 148 ARG A CA 1
ATOM 1172 C C . ARG A 1 148 ? -13.712 2.355 -1.649 1.00 93.44 148 ARG A C 1
ATOM 1174 O O . ARG A 1 148 ? -14.820 2.164 -1.155 1.00 93.44 148 ARG A O 1
ATOM 1181 N N . VAL A 1 149 ? -12.573 2.116 -0.992 1.00 92.75 149 VAL A N 1
ATOM 1182 C CA . VAL A 1 149 ? -12.519 1.632 0.398 1.00 92.75 149 VAL A CA 1
ATOM 1183 C C . VAL A 1 149 ? -13.251 2.581 1.337 1.00 92.75 149 VAL A C 1
ATOM 1185 O O . VAL A 1 149 ? -13.992 2.103 2.185 1.00 92.75 149 VAL A O 1
ATOM 1188 N N . LYS A 1 150 ? -13.123 3.904 1.162 1.00 90.69 150 LYS A N 1
ATOM 1189 C CA . LYS A 1 150 ? -13.882 4.868 1.972 1.00 90.69 150 LYS A CA 1
ATOM 1190 C C . LYS A 1 150 ? -15.393 4.608 1.906 1.00 90.69 150 LYS A C 1
ATOM 1192 O O . LYS A 1 150 ? -16.032 4.528 2.947 1.00 90.69 150 LYS A O 1
ATOM 1197 N N . LYS A 1 151 ? -15.945 4.424 0.701 1.00 91.44 151 LYS A N 1
ATOM 1198 C CA . LYS A 1 151 ? -17.380 4.138 0.512 1.00 91.44 151 LYS A CA 1
ATOM 1199 C C . LYS A 1 151 ? -17.786 2.804 1.142 1.00 91.44 151 LYS A C 1
ATOM 1201 O O . LYS A 1 151 ? -18.772 2.741 1.860 1.00 91.44 151 LYS A O 1
ATOM 1206 N N . VAL A 1 152 ? -16.994 1.754 0.918 1.00 91.88 152 VAL A N 1
ATOM 1207 C CA . VAL A 1 152 ? -17.260 0.423 1.490 1.00 91.88 152 VAL A CA 1
ATOM 1208 C C . VAL A 1 152 ? -17.186 0.447 3.017 1.00 91.88 152 VAL A C 1
ATOM 1210 O O . VAL A 1 152 ? -17.980 -0.204 3.684 1.00 91.88 152 VAL A O 1
ATOM 1213 N N . PHE A 1 153 ? -16.265 1.219 3.591 1.00 91.56 153 PHE A N 1
ATOM 1214 C CA . PHE A 1 153 ? -16.159 1.378 5.038 1.00 91.56 153 PHE A CA 1
ATOM 1215 C C . PHE A 1 153 ? -17.368 2.106 5.622 1.00 91.56 153 PHE A C 1
ATOM 1217 O O . PHE A 1 153 ? -17.890 1.659 6.639 1.00 91.56 153 PHE A O 1
ATOM 1224 N N . GLU A 1 154 ? -17.869 3.150 4.958 1.00 88.75 154 GLU A N 1
ATOM 1225 C CA . GLU A 1 154 ? -19.116 3.818 5.347 1.00 88.75 154 GLU A CA 1
ATOM 1226 C C . GLU A 1 154 ? -20.314 2.847 5.308 1.00 88.75 154 GLU A C 1
ATOM 1228 O O . GLU A 1 154 ? -21.070 2.774 6.275 1.00 88.75 154 GLU A O 1
ATOM 1233 N N . GLU A 1 155 ? -20.440 2.033 4.254 1.00 89.00 155 GLU A N 1
ATOM 1234 C CA . GLU A 1 155 ? -21.493 1.009 4.114 1.00 89.00 155 GLU A CA 1
ATOM 1235 C C . GLU A 1 155 ? -21.391 -0.105 5.176 1.00 89.00 155 GLU A C 1
ATOM 1237 O O . GLU A 1 155 ? -22.404 -0.612 5.657 1.00 89.00 155 GLU A O 1
ATOM 1242 N N . GLN A 1 156 ? -20.171 -0.483 5.570 1.00 87.19 156 GLN A N 1
ATOM 1243 C CA . GLN A 1 156 ? -19.906 -1.520 6.575 1.00 87.19 156 GLN A CA 1
ATOM 1244 C C . GLN A 1 156 ? -19.892 -0.994 8.022 1.00 87.19 156 GLN A C 1
ATOM 1246 O O . GLN A 1 156 ? -19.688 -1.780 8.952 1.00 87.19 156 GLN A O 1
ATOM 1251 N N . GLY A 1 157 ? -20.087 0.313 8.229 1.00 84.94 157 GLY A N 1
ATOM 1252 C CA . GLY A 1 157 ? -20.026 0.952 9.547 1.00 84.94 157 GLY A CA 1
ATOM 1253 C C . GLY A 1 157 ? -18.613 1.036 10.142 1.00 84.94 157 GLY A C 1
ATOM 12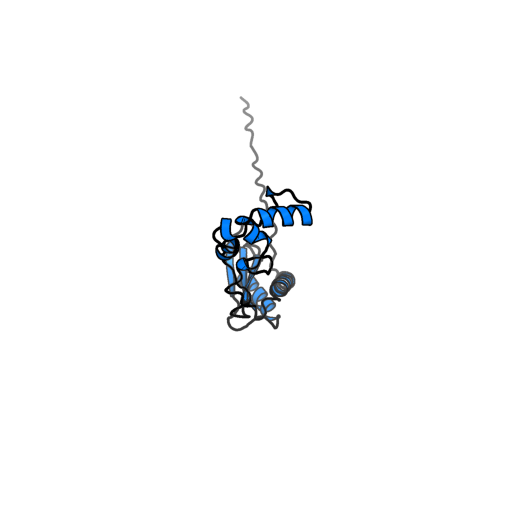54 O O . GLY A 1 157 ? -18.458 1.201 11.351 1.00 84.94 157 GLY A O 1
ATOM 1255 N N . ILE A 1 158 ? -17.572 0.913 9.316 1.00 87.56 158 ILE A N 1
ATOM 1256 C CA . ILE A 1 158 ? -16.170 1.059 9.714 1.00 87.56 158 ILE A CA 1
ATOM 1257 C C . ILE A 1 158 ? -15.828 2.548 9.730 1.00 87.56 158 ILE A C 1
ATOM 1259 O O . ILE A 1 158 ? -15.795 3.212 8.695 1.00 87.56 158 ILE A O 1
ATOM 1263 N N . GLN A 1 159 ? -15.536 3.082 10.914 1.00 84.69 159 GLN A N 1
ATOM 1264 C CA . GLN A 1 159 ? -15.147 4.481 11.044 1.00 84.69 159 GLN A CA 1
ATOM 1265 C C . GLN A 1 159 ? -13.687 4.702 10.639 1.00 84.69 159 GLN A C 1
ATOM 1267 O O . GLN A 1 159 ? -12.783 3.937 10.991 1.00 84.69 159 GLN A O 1
ATOM 1272 N N . ILE A 1 160 ? -13.457 5.806 9.928 1.00 85.75 160 ILE A N 1
ATOM 1273 C CA . ILE A 1 160 ? -12.117 6.289 9.604 1.00 85.75 160 ILE A CA 1
ATOM 1274 C C . ILE A 1 160 ? -11.615 7.123 10.790 1.00 85.75 160 ILE A C 1
ATOM 1276 O O . ILE A 1 160 ? -12.339 7.995 11.276 1.00 85.75 160 ILE A O 1
ATOM 1280 N N . PRO A 1 161 ? -10.397 6.860 11.286 1.00 84.44 161 PRO A N 1
ATOM 1281 C CA . PRO A 1 161 ? -9.882 7.509 12.477 1.00 84.44 161 PRO A CA 1
ATOM 1282 C C . PRO A 1 161 ? -9.610 8.990 12.217 1.00 84.44 161 PRO A C 1
ATOM 1284 O O . PRO A 1 161 ? -8.901 9.359 11.281 1.00 84.44 161 PRO A O 1
ATOM 1287 N N . TYR A 1 162 ? -10.133 9.828 13.105 1.00 81.75 162 TYR A N 1
ATOM 1288 C CA . TYR A 1 162 ? -9.720 11.216 13.265 1.00 81.75 162 TYR A CA 1
ATOM 1289 C C . TYR A 1 162 ? -8.781 11.314 14.471 1.00 81.75 162 TYR A C 1
ATOM 1291 O O . TYR A 1 162 ? -8.901 10.502 15.394 1.00 81.75 162 TYR A O 1
ATOM 1299 N N . PRO A 1 163 ? -7.853 12.284 14.497 1.00 79.69 163 PRO A N 1
ATOM 1300 C CA . PRO A 1 163 ? -7.010 12.501 15.665 1.00 79.69 163 PRO A CA 1
ATOM 1301 C C . PRO A 1 163 ? -7.889 12.814 16.884 1.00 79.69 163 PRO A C 1
ATOM 1303 O O . PRO A 1 163 ? -8.547 13.855 16.928 1.00 79.69 163 PRO A O 1
ATOM 1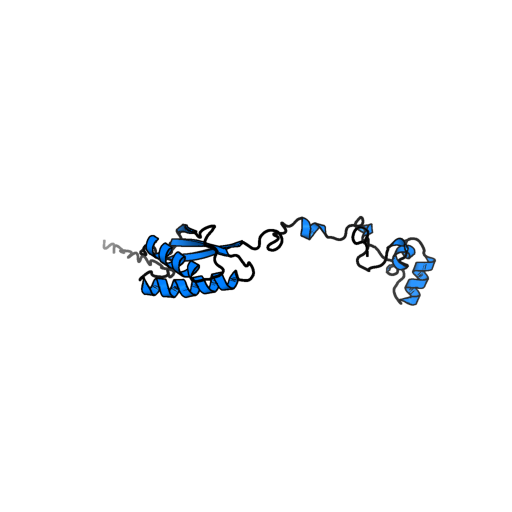306 N N . LYS A 1 164 ? -7.913 11.903 17.864 1.00 77.00 164 LYS A N 1
ATOM 1307 C CA . LYS A 1 164 ? -8.603 12.106 19.145 1.00 77.00 164 LYS A CA 1
ATOM 1308 C C . LYS A 1 164 ? -7.613 12.738 20.129 1.00 77.00 164 LYS A C 1
ATOM 1310 O O . LYS A 1 164 ? -6.445 12.359 20.172 1.00 77.00 164 LYS A O 1
ATOM 1315 N N . ARG A 1 165 ? -8.067 13.723 20.906 1.00 80.88 165 ARG A N 1
ATOM 1316 C CA . ARG A 1 165 ? -7.300 14.308 22.016 1.00 80.88 165 ARG A CA 1
ATOM 1317 C C . ARG A 1 165 ? -8.121 14.197 23.286 1.00 80.88 165 ARG A C 1
ATOM 1319 O O . ARG A 1 165 ? -9.187 14.803 23.371 1.00 80.88 165 ARG A O 1
ATOM 1326 N N . ASP A 1 166 ? -7.590 13.480 24.265 1.00 80.88 166 ASP A N 1
ATOM 1327 C CA . ASP A 1 166 ? -8.213 13.369 25.578 1.00 80.88 166 ASP A CA 1
ATOM 1328 C C . ASP A 1 166 ? -7.751 14.527 26.466 1.00 80.88 166 ASP A C 1
ATOM 1330 O O . ASP A 1 166 ? -6.562 14.692 26.748 1.00 80.88 166 ASP A O 1
ATOM 1334 N N . ILE A 1 167 ? -8.700 15.359 26.899 1.00 83.62 167 ILE A N 1
ATOM 1335 C CA . ILE A 1 167 ? -8.444 16.471 27.819 1.00 83.62 167 ILE A CA 1
ATOM 1336 C C . ILE A 1 167 ? -8.808 16.004 29.225 1.00 83.62 167 ILE A C 1
ATOM 1338 O O . ILE A 1 167 ? -9.979 15.949 29.597 1.00 83.62 167 ILE A O 1
ATOM 1342 N N . ILE A 1 168 ? -7.795 15.685 30.026 1.00 85.94 168 ILE A N 1
ATOM 1343 C CA . ILE A 1 168 ? -7.989 15.350 31.438 1.00 85.94 168 ILE A CA 1
ATOM 1344 C C . ILE A 1 168 ? -7.975 16.652 32.242 1.00 85.94 168 ILE A C 1
ATOM 1346 O O . ILE A 1 168 ? -6.914 17.219 32.513 1.00 85.94 168 ILE A O 1
ATOM 1350 N N . ARG A 1 169 ? -9.153 17.133 32.650 1.00 81.88 169 ARG A N 1
ATOM 1351 C CA . ARG A 1 169 ? -9.262 18.257 33.588 1.00 81.88 169 ARG A CA 1
ATOM 1352 C C . ARG A 1 169 ? -8.993 17.752 35.005 1.00 81.88 169 ARG A C 1
ATOM 1354 O O . ARG A 1 169 ? -9.806 17.031 35.573 1.00 81.88 169 ARG A O 1
ATOM 1361 N N . ARG A 1 170 ? -7.853 18.134 35.585 1.00 80.31 170 ARG A N 1
ATOM 1362 C CA . ARG A 1 170 ? -7.594 17.935 37.018 1.00 80.31 170 ARG A CA 1
ATOM 1363 C C . ARG A 1 170 ? -8.214 19.095 37.789 1.00 80.31 170 ARG A C 1
ATOM 1365 O O . ARG A 1 170 ? -7.814 20.239 37.596 1.00 80.31 170 ARG A O 1
ATOM 1372 N N . GLU A 1 171 ? -9.191 18.810 38.640 1.00 76.56 171 GLU A N 1
ATOM 1373 C CA . GLU A 1 171 ? -9.675 19.786 39.616 1.00 76.56 171 GLU A CA 1
ATOM 1374 C C . GLU A 1 171 ? -8.705 19.824 40.798 1.00 76.56 171 GLU A C 1
ATOM 1376 O O . GLU A 1 171 ? -8.594 18.870 41.570 1.00 76.56 171 GLU A O 1
ATOM 1381 N N . THR A 1 172 ? -7.972 20.926 40.935 1.00 69.25 172 THR A N 1
ATOM 1382 C CA . THR A 1 172 ? -7.171 21.185 42.130 1.00 69.25 172 THR A CA 1
ATOM 1383 C C . THR A 1 172 ? -8.127 21.591 43.249 1.00 69.25 172 THR A C 1
ATOM 1385 O O . THR A 1 172 ? -8.667 22.694 43.234 1.00 69.25 172 THR A O 1
ATOM 1388 N N . ARG A 1 173 ? -8.372 20.707 44.222 1.00 62.81 173 ARG A N 1
ATOM 1389 C CA . ARG A 1 173 ? -9.023 21.107 45.477 1.00 62.81 173 ARG A CA 1
ATOM 1390 C C . ARG A 1 173 ? -8.025 21.934 46.287 1.00 62.81 173 ARG A C 1
ATOM 1392 O O . ARG A 1 173 ? -7.185 21.364 46.981 1.00 62.81 173 ARG A O 1
ATOM 1399 N N . GLU A 1 174 ? -8.111 23.259 46.205 1.00 60.81 174 GLU A N 1
ATOM 1400 C CA . GLU A 1 174 ? -7.522 24.132 47.221 1.00 60.81 174 GLU A CA 1
ATOM 1401 C C . GLU A 1 174 ? -8.215 23.828 48.550 1.00 60.81 174 GLU A C 1
ATOM 1403 O O . GLU A 1 174 ? -9.383 24.152 48.767 1.00 60.81 174 GLU A O 1
ATOM 1408 N N . LYS A 1 175 ? -7.506 23.134 49.443 1.00 53.56 175 LYS A N 1
ATOM 1409 C CA . LYS A 1 175 ? -7.901 23.079 50.845 1.00 53.56 175 LYS A CA 1
ATOM 1410 C C . LYS A 1 175 ? -7.714 24.489 51.397 1.00 53.56 175 LYS A C 1
ATOM 1412 O O . LYS A 1 175 ? -6.587 24.895 51.663 1.00 53.56 175 LYS A O 1
ATOM 1417 N N . ALA A 1 176 ? -8.810 25.226 51.539 1.00 54.09 176 ALA A N 1
ATOM 1418 C CA . ALA A 1 176 ? -8.848 26.421 52.364 1.00 54.09 176 ALA A CA 1
ATOM 1419 C C . ALA A 1 176 ? -8.494 26.006 53.801 1.00 54.09 176 ALA A C 1
ATOM 1421 O O . ALA A 1 176 ? -9.322 25.446 54.520 1.00 54.09 176 ALA A O 1
ATOM 1422 N N . ASN A 1 177 ? -7.235 26.210 54.188 1.00 50.12 177 ASN A N 1
ATOM 1423 C CA . ASN A 1 177 ? -6.812 26.155 55.580 1.00 50.12 177 ASN A CA 1
ATOM 1424 C C . ASN A 1 177 ? -7.443 27.355 56.289 1.00 50.12 177 ASN A C 1
ATOM 1426 O O . ASN A 1 177 ? -6.933 28.469 56.207 1.00 50.12 177 ASN A O 1
ATOM 1430 N N . ILE A 1 178 ? -8.574 27.117 56.948 1.00 55.16 178 ILE A N 1
ATOM 1431 C CA . ILE A 1 178 ? -9.073 27.984 58.010 1.00 55.16 178 ILE A CA 1
ATOM 1432 C C . ILE A 1 178 ? -8.469 27.429 59.298 1.00 55.16 178 ILE A C 1
ATOM 1434 O O . ILE A 1 178 ? -8.854 26.342 59.735 1.00 55.16 178 ILE A O 1
ATOM 1438 N N . GLN A 1 179 ? -7.510 28.154 59.869 1.00 44.47 179 GLN A N 1
ATOM 1439 C CA . GLN A 1 179 ? -7.102 28.001 61.260 1.00 44.47 179 GLN A CA 1
ATOM 1440 C C . GLN A 1 179 ? -6.756 29.368 61.834 1.00 44.47 179 GLN A C 1
ATOM 1442 O O . GLN A 1 179 ? -6.081 30.140 61.116 1.00 44.47 179 GLN A O 1
#

Sequence (179 aa):
MNYLHLTSPCGLDCFNCPMYLAKNDEALRSKIAQNLGIPKDAAWCKGCREHGGTIPYNEIMKRDIINHTTITKEIRVRIPIGITYEADVNKGKEGITNVAYELDWVMRNPPMKVVVKSFGESSVNLEARVWISDPRRRIDTISHVTHRVKKVFEEQGIQIPYPKRDIIRRETREKANIQ